Protein AF-A0AAW1YKR1-F1 (afdb_monomer)

Organism: Rubus argutus (NCBI:txid59490)

pLDDT: mean 77.68, std 19.89, range [26.86, 95.69]

Foldseek 3Di:
DPLVVQLCCCDPVHPCFQVVLCVLCVVDVPDPDSTDDSVSSSVCCCVVVVVVHVVVDDDDDPAQPDDEQVVQVVVVVVVVVLVVVVCVVDVVSVVCVVVVDDDDDVVVVCVSPPPDDDHHPDHDHPPDDPPDPDPDPPPPDPPPPPPPPPPPD

Structure (mmCIF, N/CA/C/O backbone):
data_AF-A0AAW1YKR1-F1
#
_entry.id   AF-A0AAW1YKR1-F1
#
loop_
_atom_site.group_PDB
_atom_site.id
_atom_site.type_symbol
_atom_site.label_atom_id
_atom_site.label_alt_id
_atom_site.label_comp_id
_atom_site.label_asym_id
_atom_site.label_entity_id
_atom_site.label_seq_id
_atom_site.pdbx_PDB_ins_code
_atom_site.Cartn_x
_atom_site.Cartn_y
_atom_site.Cartn_z
_atom_site.occupancy
_atom_site.B_iso_or_equiv
_atom_site.auth_seq_id
_atom_site.auth_comp_id
_atom_site.auth_asym_id
_atom_site.auth_atom_id
_atom_site.pdbx_PDB_model_num
ATOM 1 N N . MET A 1 1 ? -18.187 13.919 3.285 1.00 69.69 1 MET A N 1
ATOM 2 C CA . MET A 1 1 ? -16.744 13.622 3.450 1.00 69.69 1 MET A CA 1
ATOM 3 C C . MET A 1 1 ? -16.584 12.303 4.212 1.00 69.69 1 MET A C 1
ATOM 5 O O . MET A 1 1 ? -15.700 12.131 5.039 1.00 69.69 1 MET A O 1
ATOM 9 N N . ASP A 1 2 ? -17.423 11.323 3.883 1.00 91.69 2 ASP A N 1
ATOM 10 C CA . ASP A 1 2 ? -17.903 10.365 4.881 1.00 91.69 2 ASP A CA 1
ATOM 11 C C . ASP A 1 2 ? -16.901 9.232 5.160 1.00 91.69 2 ASP A C 1
ATOM 13 O O . ASP A 1 2 ? -16.812 8.746 6.280 1.00 91.69 2 ASP A O 1
ATOM 17 N N . LEU A 1 3 ? -16.109 8.829 4.158 1.00 92.94 3 LEU A N 1
ATOM 18 C CA . LEU A 1 3 ? -15.087 7.788 4.328 1.00 92.94 3 LEU A CA 1
ATOM 19 C C . LEU A 1 3 ? -13.941 8.262 5.230 1.00 92.94 3 LEU A C 1
ATOM 21 O O . LEU A 1 3 ? -13.469 7.512 6.077 1.00 92.94 3 LEU A O 1
ATOM 25 N N . ILE A 1 4 ? -13.483 9.501 5.033 1.00 93.50 4 ILE A N 1
ATOM 26 C CA . ILE A 1 4 ? -12.343 10.055 5.773 1.00 93.50 4 ILE A CA 1
ATOM 27 C C . ILE A 1 4 ? -12.699 10.236 7.248 1.00 93.50 4 ILE A C 1
ATOM 29 O O . ILE A 1 4 ? -11.870 9.957 8.107 1.00 93.50 4 ILE A O 1
ATOM 33 N N . GLU A 1 5 ? -13.932 10.648 7.541 1.00 93.56 5 GLU A N 1
ATOM 34 C CA . GLU A 1 5 ? -14.435 10.778 8.910 1.00 93.56 5 GLU A CA 1
ATOM 35 C C . GLU A 1 5 ? -14.434 9.427 9.639 1.00 93.56 5 GLU A C 1
ATOM 37 O O . GLU A 1 5 ? -13.860 9.323 10.720 1.00 93.56 5 GLU A O 1
ATOM 42 N N . GLU A 1 6 ? -14.980 8.374 9.023 1.00 93.88 6 GLU A N 1
ATOM 43 C CA . GLU A 1 6 ? -15.011 7.018 9.598 1.00 93.88 6 GLU A CA 1
ATOM 44 C C . GLU A 1 6 ? -13.604 6.428 9.756 1.00 93.88 6 GLU A C 1
ATOM 46 O O . GLU A 1 6 ? -13.279 5.794 10.760 1.00 93.88 6 GLU A O 1
ATOM 51 N N . TRP A 1 7 ? -12.732 6.665 8.777 1.00 94.75 7 TRP A N 1
ATOM 52 C CA . TRP A 1 7 ? -11.353 6.192 8.815 1.00 94.75 7 TRP A CA 1
ATOM 53 C C . TRP A 1 7 ? -10.527 6.890 9.898 1.00 94.75 7 TRP A C 1
ATOM 55 O O . TRP A 1 7 ? -9.756 6.239 10.607 1.00 94.75 7 TRP A O 1
ATOM 65 N N . ALA A 1 8 ? -10.743 8.192 10.102 1.00 94.12 8 ALA A N 1
ATOM 66 C CA . ALA A 1 8 ? -10.088 8.963 11.153 1.00 94.12 8 ALA A CA 1
ATOM 67 C C . ALA A 1 8 ? -10.461 8.483 12.568 1.00 94.12 8 ALA A C 1
ATOM 69 O O . ALA A 1 8 ? -9.663 8.659 13.493 1.00 94.12 8 ALA A O 1
ATOM 70 N N . LEU A 1 9 ? -11.610 7.812 12.746 1.00 93.19 9 LEU A N 1
ATOM 71 C CA . LEU A 1 9 ? -12.010 7.237 14.038 1.00 93.19 9 LEU A CA 1
ATOM 72 C C . LEU A 1 9 ? -11.072 6.124 14.536 1.00 93.19 9 LEU A C 1
ATOM 74 O O . LEU A 1 9 ? -11.127 5.760 15.712 1.00 93.19 9 LEU A O 1
ATOM 78 N N . MET A 1 10 ? -10.219 5.582 13.663 1.00 94.19 10 MET A N 1
ATOM 79 C CA . MET A 1 10 ? -9.199 4.584 14.008 1.00 94.19 10 MET A CA 1
ATOM 80 C C . MET A 1 10 ? -7.812 5.201 14.228 1.00 94.19 10 MET A C 1
ATOM 82 O O . MET A 1 10 ? -6.841 4.476 14.435 1.00 94.19 10 MET A O 1
ATOM 86 N N . GLY A 1 11 ? -7.704 6.531 14.175 1.00 92.75 11 GLY A N 1
ATOM 87 C CA . GLY A 1 11 ? -6.454 7.258 14.361 1.00 92.75 11 GLY A CA 1
ATOM 88 C C . GLY A 1 11 ? -6.057 7.445 15.834 1.00 92.75 11 GLY A C 1
ATOM 89 O O . GLY A 1 11 ? -6.887 7.291 16.739 1.00 92.75 11 GLY A O 1
ATOM 90 N N . PRO A 1 12 ? -4.796 7.844 16.091 1.00 90.81 12 PRO A N 1
ATOM 91 C CA . PRO A 1 12 ? -4.226 7.982 17.438 1.00 90.81 12 PRO A CA 1
ATOM 92 C C . PRO A 1 12 ? -4.871 9.084 18.283 1.00 90.81 12 PRO A C 1
ATOM 94 O O . PRO A 1 12 ? -4.742 9.082 19.500 1.00 90.81 12 PRO A O 1
ATOM 97 N N . GLN A 1 13 ? -5.591 10.017 17.656 1.00 89.88 13 GLN A N 1
ATOM 98 C CA . GLN A 1 13 ? -6.288 11.108 18.345 1.00 89.88 13 GLN A CA 1
ATOM 99 C C . GLN A 1 13 ? -7.609 10.666 18.999 1.00 89.88 13 GLN A C 1
ATOM 101 O O . GLN A 1 13 ? -8.311 11.477 19.599 1.00 89.88 13 GLN A O 1
ATOM 106 N N . THR A 1 14 ? -7.980 9.390 18.872 1.00 91.88 14 THR A N 1
ATOM 107 C CA . THR A 1 14 ? -9.258 8.870 19.361 1.00 91.88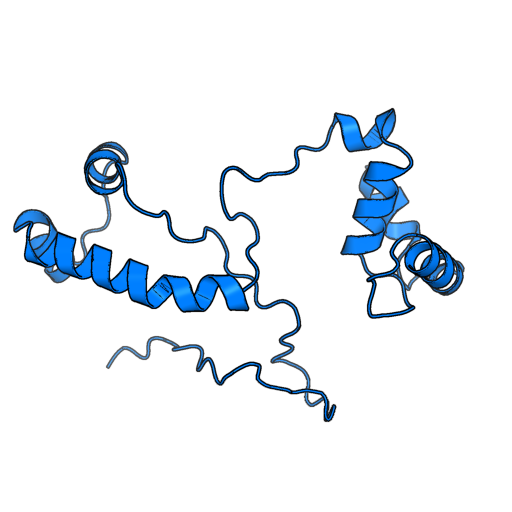 14 THR A CA 1
ATOM 108 C C . THR A 1 14 ? -9.100 8.050 20.633 1.00 91.88 14 THR A C 1
ATOM 110 O O . THR A 1 14 ? -8.128 7.323 20.820 1.00 91.88 14 THR A O 1
ATOM 113 N N . GLN A 1 15 ? -10.123 8.086 21.489 1.00 91.62 15 GLN A N 1
ATOM 114 C CA . GLN A 1 15 ? -10.155 7.286 22.721 1.00 91.62 15 GLN A CA 1
ATOM 115 C C . GLN A 1 15 ? -10.171 5.770 22.451 1.00 91.62 15 GLN A C 1
ATOM 117 O O . GLN A 1 15 ? -9.812 4.979 23.318 1.00 91.62 15 GLN A O 1
ATOM 122 N N . ASN A 1 16 ? -10.583 5.352 21.249 1.00 92.75 16 ASN A N 1
ATOM 123 C CA . ASN A 1 16 ? -10.713 3.945 20.867 1.00 92.75 16 ASN A CA 1
ATOM 124 C C . ASN A 1 16 ? -9.475 3.381 20.152 1.00 92.75 16 ASN A C 1
ATOM 126 O O . ASN A 1 16 ? -9.522 2.232 19.716 1.00 92.75 16 ASN A O 1
ATOM 130 N N . PHE A 1 17 ? -8.382 4.140 20.030 1.00 93.06 17 PHE A N 1
ATOM 131 C CA . PHE A 1 17 ? -7.204 3.746 19.253 1.00 93.06 17 PHE A CA 1
ATOM 132 C C . PHE A 1 17 ? -6.666 2.353 19.631 1.00 93.06 17 PHE A C 1
ATOM 134 O O . PHE A 1 17 ? -6.594 1.454 18.794 1.00 93.06 17 PHE A O 1
ATOM 141 N N . GLU A 1 18 ? -6.394 2.095 20.911 1.00 93.38 18 GLU A N 1
ATOM 142 C CA . GLU A 1 18 ? -5.894 0.782 21.351 1.00 93.38 18 GLU A CA 1
ATOM 143 C C . GLU A 1 18 ? -6.907 -0.354 21.137 1.00 93.38 18 GLU A C 1
ATOM 145 O O . GLU A 1 18 ? -6.541 -1.492 20.825 1.00 93.38 18 GLU A O 1
ATOM 150 N N . LYS A 1 19 ? -8.202 -0.054 21.287 1.00 95.06 19 LYS A N 1
ATOM 151 C CA . LYS A 1 19 ? -9.284 -1.021 21.067 1.00 95.06 19 LYS A CA 1
ATOM 152 C C . LYS A 1 19 ? -9.364 -1.425 19.595 1.00 95.06 19 LYS A C 1
ATOM 154 O O . LYS A 1 19 ? -9.535 -2.610 19.291 1.00 95.06 19 LYS A O 1
ATOM 159 N N . TRP A 1 20 ? -9.193 -0.466 18.689 1.00 95.56 20 TRP A N 1
ATOM 160 C CA . TRP A 1 20 ? -9.069 -0.745 17.263 1.00 95.56 20 TRP A CA 1
ATOM 161 C C . TRP A 1 20 ? -7.838 -1.594 16.964 1.00 95.56 20 TRP A C 1
ATOM 163 O O . TRP A 1 20 ? -7.944 -2.518 16.170 1.00 95.56 20 TRP A O 1
ATOM 173 N N . GLY A 1 21 ? -6.718 -1.388 17.662 1.00 94.06 21 GLY A N 1
ATOM 174 C CA . GLY A 1 21 ? -5.505 -2.190 17.468 1.00 94.06 21 GLY A CA 1
ATOM 175 C C . GLY A 1 21 ? -5.743 -3.673 17.741 1.00 94.06 21 GLY A C 1
ATOM 176 O O . GLY A 1 21 ? -5.448 -4.530 16.905 1.00 94.06 21 GLY A O 1
ATOM 177 N N . LYS A 1 22 ? -6.403 -3.973 18.866 1.00 94.50 22 LYS A N 1
ATOM 178 C CA . LYS A 1 22 ? -6.823 -5.340 19.223 1.00 94.50 22 LYS A CA 1
ATOM 179 C C . LYS A 1 22 ? -7.778 -5.943 18.192 1.00 94.50 22 LYS A C 1
ATOM 181 O O . LYS A 1 22 ? -7.656 -7.119 17.865 1.00 94.50 22 LYS A O 1
ATOM 186 N N . THR A 1 23 ? -8.707 -5.140 17.675 1.00 95.00 23 THR A N 1
ATOM 187 C CA . THR A 1 23 ? -9.679 -5.572 16.656 1.00 95.00 23 THR A CA 1
ATOM 188 C C . THR A 1 23 ? -8.992 -5.867 15.322 1.00 95.00 23 THR A C 1
ATOM 190 O O . THR A 1 23 ? -9.220 -6.907 14.721 1.00 95.00 23 THR A O 1
ATOM 193 N N . LEU A 1 24 ? -8.100 -4.990 14.866 1.00 95.31 24 LEU A N 1
ATOM 194 C CA . LEU A 1 24 ? -7.380 -5.167 13.607 1.00 95.31 24 LEU A CA 1
ATOM 195 C C . LEU A 1 24 ? -6.416 -6.353 13.679 1.00 95.31 24 LEU A C 1
ATOM 197 O O . LEU A 1 24 ? -6.328 -7.117 12.728 1.00 95.31 24 LEU A O 1
ATOM 201 N N . THR A 1 25 ? -5.748 -6.556 14.814 1.00 94.44 25 THR A N 1
ATOM 202 C CA . THR A 1 25 ? -4.836 -7.695 15.016 1.00 94.44 25 THR A CA 1
ATOM 203 C C . THR A 1 25 ? -5.584 -9.030 15.104 1.00 94.44 25 THR A C 1
ATOM 205 O O . THR A 1 25 ? -5.054 -10.063 14.706 1.00 94.44 25 THR A O 1
ATOM 208 N N . SER A 1 26 ? -6.831 -9.044 15.594 1.00 94.38 26 SER A N 1
ATOM 209 C CA . SER A 1 26 ? -7.641 -10.270 15.596 1.00 94.38 26 SER A CA 1
ATOM 210 C C . SER A 1 26 ? -8.183 -10.623 14.207 1.00 94.38 26 SER A C 1
ATOM 212 O O . SER A 1 26 ? -8.342 -11.804 13.897 1.00 94.38 26 SER A O 1
ATOM 214 N N . VAL A 1 27 ? -8.438 -9.615 13.366 1.00 94.81 27 VAL A N 1
ATOM 215 C CA . VAL A 1 27 ? -8.904 -9.787 11.982 1.00 94.81 27 VAL A CA 1
ATOM 216 C C . VAL A 1 27 ? -7.750 -10.148 11.039 1.00 94.81 27 VAL A C 1
ATOM 218 O O . VAL A 1 27 ? -7.869 -11.097 10.265 1.00 94.81 27 VAL A O 1
ATOM 221 N N . PHE A 1 28 ? -6.629 -9.430 11.118 1.00 94.56 28 PHE A N 1
ATOM 222 C CA . PHE A 1 28 ? -5.448 -9.609 10.269 1.00 94.56 28 PHE A CA 1
ATOM 223 C C . PHE A 1 28 ? -4.349 -10.350 11.037 1.00 94.56 28 PHE A C 1
ATOM 225 O O . PHE A 1 28 ? -3.567 -9.746 11.769 1.00 94.56 28 PHE A O 1
ATOM 232 N N . LYS A 1 29 ? -4.293 -11.677 10.882 1.00 89.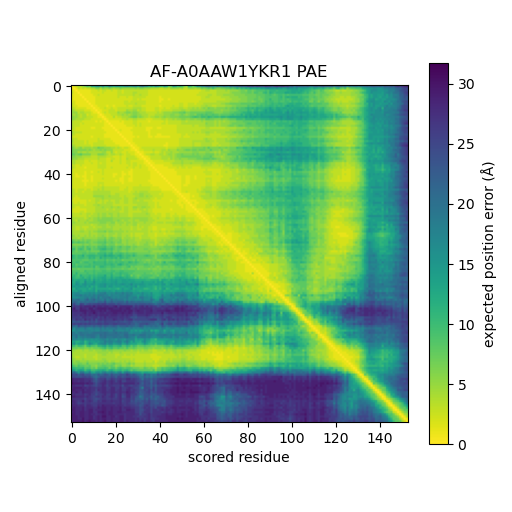94 29 LYS A N 1
ATOM 233 C CA . LYS A 1 29 ? -3.366 -12.550 11.635 1.00 89.94 29 LYS A CA 1
ATOM 234 C C . LYS A 1 29 ? -1.889 -12.311 11.317 1.00 89.94 29 LYS A C 1
ATOM 236 O O . LYS A 1 29 ? -1.027 -12.645 12.120 1.00 89.94 29 LYS A O 1
ATOM 241 N N . ASP A 1 30 ? -1.617 -11.789 10.133 1.00 89.94 30 ASP A N 1
ATOM 242 C CA . ASP A 1 30 ? -0.305 -11.458 9.587 1.00 89.94 30 ASP A CA 1
ATOM 243 C C . ASP A 1 30 ? 0.113 -10.010 9.877 1.00 89.94 30 ASP A C 1
ATOM 245 O O . ASP A 1 30 ? 1.197 -9.585 9.482 1.00 89.94 30 ASP A O 1
ATOM 249 N N . LYS A 1 31 ? -0.719 -9.243 10.593 1.00 89.12 31 LYS A N 1
ATOM 250 C CA . LYS A 1 31 ? -0.401 -7.871 10.979 1.00 89.12 31 LYS A CA 1
ATOM 251 C C . LYS A 1 31 ? 0.758 -7.859 11.990 1.00 89.12 31 LYS A C 1
ATOM 253 O O . LYS A 1 31 ? 0.609 -8.388 13.090 1.00 89.12 31 LYS A O 1
ATOM 258 N N . PRO A 1 32 ? 1.888 -7.202 11.673 1.00 84.56 32 PRO A N 1
ATOM 259 C CA . PRO A 1 32 ? 3.087 -7.269 12.509 1.00 84.56 32 PRO A CA 1
ATOM 260 C C . PRO A 1 32 ? 3.005 -6.402 13.774 1.00 84.56 32 PRO A C 1
ATOM 262 O O . PRO A 1 32 ? 3.631 -6.722 14.781 1.00 84.56 32 PRO A O 1
ATOM 265 N N . PHE A 1 33 ? 2.236 -5.306 13.743 1.00 87.19 33 PHE A N 1
ATOM 266 C CA . PHE A 1 33 ? 2.158 -4.340 14.844 1.00 87.19 33 PHE A CA 1
ATOM 267 C C . PHE A 1 33 ? 0.773 -4.337 15.503 1.00 87.19 33 PHE A C 1
ATOM 269 O O . PHE A 1 33 ? -0.224 -4.251 14.785 1.00 87.19 33 PHE A O 1
ATOM 276 N N . PRO A 1 34 ? 0.685 -4.336 16.847 1.00 87.50 34 PRO A N 1
ATOM 277 C CA . PRO A 1 34 ? -0.588 -4.445 17.566 1.00 87.50 34 PRO A CA 1
ATOM 278 C C . PRO A 1 34 ? -1.438 -3.165 17.540 1.00 87.50 34 PRO A C 1
ATOM 280 O O . PRO A 1 34 ? -2.627 -3.210 17.852 1.00 87.50 34 PRO A O 1
ATOM 283 N N . LEU A 1 35 ? -0.848 -2.016 17.199 1.00 90.25 35 LEU A N 1
ATOM 284 C CA . LEU A 1 35 ? -1.556 -0.738 17.099 1.00 90.25 35 LEU A CA 1
ATOM 285 C C . LEU A 1 35 ? -2.225 -0.575 15.726 1.00 90.25 35 LEU A C 1
ATOM 287 O O . LEU A 1 35 ? -1.733 -1.139 14.740 1.00 90.25 35 LEU A O 1
ATOM 291 N N . PRO A 1 36 ? -3.324 0.196 15.625 1.00 92.06 36 PRO A N 1
ATOM 292 C CA . PRO A 1 36 ? -3.902 0.536 14.332 1.00 92.06 36 PRO A CA 1
ATOM 293 C C . PRO A 1 36 ? -2.891 1.239 13.437 1.00 92.06 36 PRO A C 1
ATOM 295 O O . PRO A 1 36 ? -2.178 2.143 13.868 1.00 92.06 36 PRO A O 1
ATOM 298 N N . ASP A 1 37 ? -2.889 0.849 12.172 1.00 91.81 37 ASP A N 1
ATOM 299 C CA . ASP A 1 37 ? -2.253 1.594 11.098 1.00 91.81 37 ASP A CA 1
ATOM 300 C C . ASP A 1 37 ? -3.318 1.934 10.053 1.00 91.81 37 ASP A C 1
ATOM 302 O O . ASP A 1 37 ? -4.343 1.256 9.932 1.00 91.81 37 ASP A O 1
ATOM 306 N N . TYR A 1 38 ? -3.085 3.003 9.300 1.00 93.25 38 TYR A N 1
ATOM 307 C CA . TYR A 1 38 ? -4.070 3.500 8.348 1.00 93.25 38 TYR A CA 1
ATOM 308 C C . TYR A 1 38 ? -4.364 2.499 7.218 1.00 93.25 38 TYR A C 1
ATOM 310 O O . TYR A 1 38 ? -5.500 2.447 6.746 1.00 93.25 38 TYR A O 1
ATOM 318 N N . GLN A 1 39 ? -3.396 1.667 6.819 1.00 93.12 39 GLN A N 1
ATOM 319 C CA . GLN A 1 39 ? -3.581 0.680 5.755 1.00 93.12 39 GLN A CA 1
ATOM 320 C C . GLN A 1 39 ? -4.525 -0.446 6.202 1.00 93.12 39 GLN A C 1
ATOM 322 O O . GLN A 1 39 ? -5.512 -0.715 5.518 1.00 93.12 39 GLN A O 1
ATOM 327 N N . SER A 1 40 ? -4.288 -1.062 7.362 1.00 94.75 40 SER A N 1
ATOM 328 C CA . SER A 1 40 ? -5.175 -2.108 7.893 1.00 94.75 40 SER A CA 1
ATOM 329 C C . SER A 1 40 ? -6.562 -1.571 8.257 1.00 94.75 40 SER A C 1
ATOM 331 O O . SER A 1 40 ? -7.563 -2.233 7.982 1.00 94.75 40 SER A O 1
ATOM 333 N N . ALA A 1 41 ? -6.646 -0.348 8.790 1.00 95.44 41 ALA A N 1
ATOM 334 C CA . ALA A 1 41 ? -7.912 0.330 9.066 1.00 95.44 41 ALA A CA 1
ATOM 335 C C . ALA A 1 41 ? -8.761 0.522 7.797 1.00 95.44 41 ALA A C 1
ATOM 337 O O . ALA A 1 41 ? -9.963 0.248 7.800 1.00 95.44 41 ALA A O 1
ATOM 338 N N . LEU A 1 42 ? -8.136 0.942 6.690 1.00 95.69 42 LEU A N 1
ATOM 339 C CA . LEU A 1 42 ? -8.833 1.107 5.417 1.00 95.69 42 LEU A CA 1
ATOM 340 C C . LEU A 1 42 ? -9.322 -0.241 4.878 1.00 95.69 42 LEU A C 1
ATOM 342 O O . LEU A 1 42 ? -10.486 -0.362 4.509 1.00 95.69 42 LEU A O 1
ATOM 346 N N . ILE A 1 43 ? -8.469 -1.272 4.886 1.00 95.25 43 ILE A N 1
ATOM 347 C CA . ILE A 1 43 ? -8.852 -2.622 4.441 1.00 95.25 43 ILE A CA 1
ATOM 348 C C . ILE A 1 43 ? -10.039 -3.140 5.264 1.00 95.25 43 ILE A C 1
ATOM 350 O O . ILE A 1 43 ? -10.994 -3.677 4.701 1.00 95.25 43 ILE A O 1
ATOM 354 N N . TYR A 1 44 ? -10.020 -2.932 6.583 1.00 95.69 44 TYR A N 1
ATOM 355 C CA . TYR A 1 44 ? -11.121 -3.308 7.466 1.00 95.69 44 TYR A CA 1
ATOM 356 C C . TYR A 1 44 ? -12.433 -2.610 7.084 1.00 95.69 44 TYR A C 1
ATOM 358 O O . TYR A 1 44 ? -13.457 -3.282 6.970 1.00 95.69 44 TYR A O 1
ATOM 366 N N . LEU A 1 45 ? -12.422 -1.296 6.827 1.00 95.44 45 LEU A N 1
ATOM 367 C CA . LEU A 1 45 ? -13.614 -0.549 6.395 1.00 95.44 45 LEU A CA 1
ATOM 368 C C . LEU A 1 45 ? -14.162 -1.042 5.053 1.00 95.44 45 LEU A C 1
ATOM 370 O O . LEU A 1 45 ? -15.367 -1.256 4.919 1.00 95.44 45 LEU A O 1
ATOM 374 N N . LEU A 1 46 ? -13.282 -1.253 4.073 1.00 95.62 46 LEU A N 1
ATOM 375 C CA . LEU A 1 46 ? -13.665 -1.730 2.742 1.00 95.62 46 LEU A CA 1
ATOM 376 C C . LEU A 1 46 ? -14.283 -3.131 2.785 1.00 95.62 46 LEU A C 1
ATOM 378 O O . LEU A 1 46 ? -15.184 -3.435 2.003 1.00 95.62 46 LEU A O 1
ATOM 382 N N . PHE A 1 47 ? -13.804 -3.979 3.697 1.00 94.00 47 PHE A N 1
ATOM 383 C CA . PHE A 1 47 ? -14.289 -5.344 3.853 1.00 94.00 47 PHE A CA 1
ATOM 384 C C . PHE A 1 47 ? -15.582 -5.423 4.675 1.00 94.00 47 PHE A C 1
ATOM 386 O O . PHE A 1 47 ? -16.512 -6.134 4.295 1.00 94.00 47 PHE A O 1
ATOM 393 N N . THR A 1 48 ? -15.657 -4.696 5.793 1.00 94.06 48 THR A N 1
ATOM 394 C CA . THR A 1 48 ? -16.801 -4.760 6.718 1.00 94.06 48 THR A CA 1
ATOM 395 C C . THR A 1 48 ? -18.026 -4.015 6.208 1.00 94.06 48 THR A C 1
ATOM 397 O O . THR A 1 48 ? -19.140 -4.512 6.364 1.00 94.06 48 THR A O 1
ATOM 400 N N . ASP A 1 49 ? -17.840 -2.876 5.539 1.00 93.31 49 ASP A N 1
ATOM 401 C CA .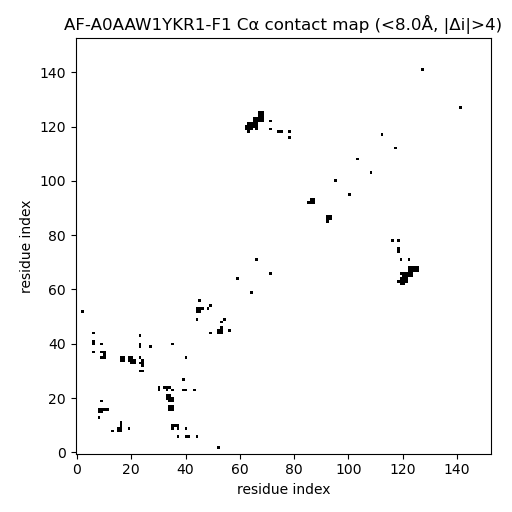 ASP A 1 49 ? -18.924 -2.093 4.945 1.00 93.31 49 ASP A CA 1
ATOM 402 C C . ASP A 1 49 ? -18.769 -2.015 3.419 1.00 93.31 49 ASP A C 1
ATOM 404 O O . ASP A 1 49 ? -18.632 -0.960 2.789 1.00 93.31 49 ASP A O 1
ATOM 408 N N . LYS A 1 50 ? -18.777 -3.204 2.805 1.00 93.88 50 LYS A N 1
ATOM 409 C CA . LYS A 1 50 ? -18.578 -3.377 1.363 1.00 93.88 50 LYS A CA 1
ATOM 410 C C . LYS A 1 50 ? -19.590 -2.590 0.526 1.00 93.88 50 LYS A C 1
ATOM 412 O O . LYS A 1 50 ? -19.206 -1.973 -0.460 1.00 93.88 50 LYS A O 1
ATOM 417 N N . LYS A 1 51 ? -20.864 -2.560 0.928 1.00 93.75 51 LYS A N 1
ATOM 418 C CA . LYS A 1 51 ? -21.912 -1.844 0.179 1.00 93.75 51 LYS A CA 1
ATOM 419 C C . LYS A 1 51 ? -21.685 -0.332 0.167 1.00 93.75 51 LYS A C 1
ATOM 421 O O . LYS A 1 51 ? -21.982 0.327 -0.828 1.00 93.75 51 LYS A O 1
ATOM 426 N N . ARG A 1 52 ? -21.194 0.238 1.274 1.00 93.62 52 ARG A N 1
ATOM 427 C CA . ARG A 1 52 ? -20.974 1.685 1.381 1.00 93.62 52 ARG A CA 1
ATOM 428 C C . ARG A 1 52 ? -19.661 2.106 0.725 1.00 93.62 52 ARG A C 1
ATOM 430 O O . ARG A 1 52 ? -19.658 3.131 0.035 1.00 93.62 52 ARG A O 1
ATOM 437 N N . TRP A 1 53 ? -18.593 1.317 0.901 1.00 94.81 53 TRP A N 1
ATOM 438 C CA . TRP A 1 53 ? -17.225 1.676 0.495 1.00 94.81 53 TRP A CA 1
ATOM 439 C C . TRP A 1 53 ? -16.602 0.739 -0.536 1.00 94.81 53 TRP A C 1
ATOM 441 O O . TRP A 1 53 ? -16.060 1.210 -1.536 1.00 94.81 53 TRP A O 1
ATOM 451 N N . GLY A 1 54 ? -16.675 -0.573 -0.310 1.00 93.69 54 GLY A N 1
ATOM 452 C CA . GLY A 1 54 ? -16.024 -1.575 -1.157 1.00 93.69 54 GLY A CA 1
ATOM 453 C C . GLY A 1 54 ? -16.493 -1.530 -2.612 1.00 93.69 54 GLY A C 1
ATOM 454 O O . GLY A 1 54 ? -15.667 -1.470 -3.513 1.00 93.69 54 GLY A O 1
ATOM 455 N N . ASP A 1 55 ? -17.801 -1.444 -2.849 1.00 94.88 55 ASP A N 1
ATOM 456 C CA . ASP A 1 55 ? -18.392 -1.416 -4.196 1.00 94.88 55 ASP A CA 1
ATOM 457 C C . ASP A 1 55 ? -18.082 -0.113 -4.964 1.00 94.88 55 ASP A C 1
ATOM 459 O O . ASP A 1 55 ? -18.259 -0.042 -6.178 1.00 94.88 55 ASP A O 1
ATOM 463 N N . LYS A 1 56 ? -17.596 0.922 -4.265 1.00 94.38 56 LYS A N 1
ATOM 464 C CA . LYS A 1 56 ? -17.138 2.195 -4.849 1.00 94.38 56 LYS A CA 1
ATOM 465 C C . LYS A 1 56 ? -15.615 2.277 -4.970 1.00 94.38 56 LYS A C 1
ATOM 467 O O . LYS A 1 56 ? -15.101 3.293 -5.431 1.00 94.38 56 LYS A O 1
ATOM 472 N N . THR A 1 57 ? -14.900 1.246 -4.526 1.00 95.31 57 THR A N 1
ATOM 473 C CA . THR A 1 57 ? -13.439 1.214 -4.490 1.00 95.31 57 THR A CA 1
ATOM 474 C C . THR A 1 57 ? -12.921 0.273 -5.564 1.00 95.31 57 THR A C 1
ATOM 476 O O . THR A 1 57 ? -13.341 -0.877 -5.654 1.00 95.31 57 THR A O 1
ATOM 479 N N . TYR A 1 58 ? -11.976 0.758 -6.365 1.00 95.06 58 TYR A N 1
ATOM 480 C CA . TYR A 1 58 ? -11.302 -0.045 -7.375 1.00 95.06 58 TYR A CA 1
ATOM 481 C C . TYR A 1 58 ? -9.915 -0.473 -6.867 1.00 95.06 58 TYR A C 1
ATOM 483 O O . TYR A 1 58 ? -9.045 0.388 -6.709 1.00 95.06 58 TYR A O 1
ATOM 491 N N . PRO A 1 59 ? -9.690 -1.768 -6.574 1.00 93.75 59 PRO A N 1
ATOM 492 C CA . PRO A 1 59 ? -8.358 -2.272 -6.268 1.00 93.75 59 PRO A CA 1
ATOM 493 C C . PRO A 1 59 ? -7.538 -2.369 -7.563 1.00 93.75 59 PRO A C 1
ATOM 495 O O . PRO A 1 59 ? -7.724 -3.286 -8.358 1.00 93.75 59 PRO A O 1
ATOM 498 N N . GLU A 1 60 ? -6.643 -1.406 -7.779 1.00 93.88 60 GLU A N 1
ATOM 499 C CA . GLU A 1 60 ? -5.786 -1.352 -8.968 1.00 93.88 60 GLU A CA 1
ATOM 500 C C . GLU A 1 60 ? -4.722 -2.464 -8.958 1.00 93.88 60 GLU A C 1
ATOM 502 O O . GLU A 1 60 ? -3.931 -2.569 -8.019 1.00 93.88 60 GLU A O 1
ATOM 507 N N . SER A 1 61 ? -4.688 -3.270 -10.022 1.00 90.62 61 SER A N 1
ATOM 508 C CA . SER A 1 61 ? -3.730 -4.368 -10.215 1.00 90.62 61 SER A CA 1
ATOM 509 C C . SER A 1 61 ? -3.187 -4.487 -11.645 1.00 90.62 61 SER A C 1
ATOM 511 O O . SER A 1 61 ? -2.344 -5.342 -11.906 1.00 90.62 61 SER A O 1
ATOM 513 N N . GLU A 1 62 ? -3.671 -3.681 -12.593 1.00 88.94 62 GLU A N 1
ATOM 514 C CA . GLU A 1 62 ? -3.213 -3.683 -13.990 1.00 88.94 62 GLU A CA 1
ATOM 515 C C . GLU A 1 62 ? -1.852 -3.007 -14.150 1.00 88.94 62 GLU A C 1
ATOM 517 O O . GLU A 1 62 ? -1.104 -3.273 -15.099 1.00 88.94 62 GLU A O 1
ATOM 522 N N . TYR A 1 63 ? -1.520 -2.114 -13.223 1.00 87.50 63 TYR A N 1
ATOM 523 C CA . TYR A 1 63 ? -0.196 -1.544 -13.113 1.00 87.50 63 TYR A CA 1
ATOM 524 C C . TYR A 1 63 ? 0.232 -1.400 -11.657 1.00 87.50 63 TYR A C 1
ATOM 526 O O . TYR A 1 63 ? -0.552 -1.362 -10.716 1.00 87.50 63 TYR A O 1
ATOM 534 N N . TYR A 1 64 ? 1.541 -1.291 -11.508 1.00 88.56 64 TYR A N 1
ATOM 535 C CA . TYR A 1 64 ? 2.290 -1.154 -10.272 1.00 88.56 64 TYR A CA 1
ATOM 536 C C . TYR A 1 64 ? 2.100 0.219 -9.601 1.00 88.56 64 TYR A C 1
ATOM 538 O O . TYR A 1 64 ? 3.060 0.979 -9.454 1.00 88.56 64 TYR A O 1
ATOM 546 N N . LEU A 1 65 ? 0.857 0.560 -9.233 1.00 92.31 65 LEU A N 1
ATOM 547 C CA . LEU A 1 65 ? 0.509 1.816 -8.556 1.00 92.31 65 LEU A CA 1
ATOM 548 C C . LEU A 1 65 ? 1.240 1.958 -7.215 1.00 92.31 65 LEU A C 1
ATOM 550 O O . LEU A 1 65 ? 1.647 3.059 -6.858 1.00 92.31 65 LEU A O 1
ATOM 554 N N . ASN A 1 66 ? 1.417 0.851 -6.492 1.00 91.94 66 ASN A N 1
ATOM 555 C CA . ASN A 1 66 ? 2.217 0.761 -5.277 1.00 91.94 66 ASN A CA 1
ATOM 556 C C . ASN A 1 66 ? 2.898 -0.613 -5.245 1.00 91.94 66 ASN A C 1
ATOM 558 O O . ASN A 1 66 ? 2.221 -1.631 -5.111 1.00 91.94 66 ASN A O 1
ATOM 562 N N . SER A 1 67 ? 4.219 -0.645 -5.421 1.00 90.81 67 SER A N 1
ATOM 563 C CA . SER A 1 67 ? 4.978 -1.899 -5.538 1.00 90.81 67 SER A CA 1
ATOM 564 C C . SER A 1 67 ? 5.933 -2.066 -4.379 1.00 90.81 67 SER A C 1
ATOM 566 O O . SER A 1 67 ? 6.668 -1.137 -4.042 1.00 90.81 67 SER A O 1
ATOM 568 N N . TYR A 1 68 ? 5.974 -3.275 -3.827 1.00 89.81 68 TYR A N 1
ATOM 569 C CA . TYR A 1 68 ? 6.932 -3.621 -2.790 1.00 89.81 68 TYR A CA 1
ATOM 570 C C . TYR A 1 68 ? 8.358 -3.576 -3.344 1.00 89.81 68 TYR A C 1
ATOM 572 O O . TYR A 1 68 ? 8.680 -4.247 -4.333 1.00 89.81 68 TYR A O 1
ATOM 580 N N . TRP A 1 69 ? 9.210 -2.759 -2.726 1.00 89.44 69 TRP A N 1
ATOM 581 C CA . TRP A 1 69 ? 10.537 -2.462 -3.256 1.00 89.44 69 TRP A CA 1
ATOM 582 C C . TRP A 1 69 ? 11.422 -3.700 -3.414 1.00 89.44 69 TRP A C 1
ATOM 584 O O . TRP A 1 69 ? 12.129 -3.790 -4.411 1.00 89.44 69 TRP A O 1
ATOM 594 N N . GLU A 1 70 ? 11.362 -4.674 -2.505 1.00 86.38 70 GLU A N 1
ATOM 595 C CA . GLU A 1 70 ? 12.270 -5.828 -2.538 1.00 86.38 70 GLU A CA 1
ATOM 596 C C . GLU A 1 70 ? 12.072 -6.680 -3.804 1.00 86.38 70 GLU A C 1
ATOM 598 O O . GLU A 1 70 ? 13.032 -7.119 -4.443 1.00 86.38 70 GLU A O 1
ATOM 603 N N . ALA A 1 71 ? 10.813 -6.862 -4.211 1.00 83.75 71 ALA A N 1
ATOM 604 C CA . ALA A 1 71 ? 10.463 -7.537 -5.458 1.00 83.75 71 ALA A CA 1
ATOM 605 C C . ALA A 1 71 ? 10.788 -6.674 -6.688 1.00 83.75 71 ALA A C 1
ATOM 607 O O . ALA A 1 71 ? 11.108 -7.188 -7.757 1.00 83.75 71 ALA A O 1
ATOM 608 N N . THR A 1 72 ? 10.718 -5.353 -6.531 1.00 86.81 72 THR A N 1
ATOM 609 C CA . THR A 1 72 ? 10.808 -4.395 -7.634 1.00 86.81 72 THR A CA 1
ATOM 610 C C . THR A 1 72 ? 12.249 -4.038 -7.993 1.00 86.81 72 THR A C 1
ATOM 612 O O . THR A 1 72 ? 12.575 -3.910 -9.169 1.00 86.81 72 THR A O 1
ATOM 615 N N . VAL A 1 73 ? 13.137 -3.901 -7.005 1.00 87.94 73 VAL A N 1
ATOM 616 C CA . VAL A 1 73 ? 14.522 -3.469 -7.235 1.00 87.94 73 VAL A CA 1
ATOM 617 C C . VAL A 1 73 ? 15.283 -4.475 -8.093 1.00 87.94 73 VAL A C 1
ATOM 619 O O . VAL A 1 73 ? 15.975 -4.076 -9.024 1.00 87.94 73 VAL A O 1
ATOM 622 N N . LYS A 1 74 ? 15.060 -5.775 -7.869 1.00 83.19 74 LYS A N 1
ATOM 623 C CA . LYS A 1 74 ? 15.641 -6.861 -8.679 1.00 83.19 74 LYS A CA 1
ATOM 624 C C . LYS A 1 74 ? 15.217 -6.793 -10.153 1.00 83.19 74 LYS A C 1
ATOM 626 O O . LYS A 1 74 ? 15.943 -7.251 -11.028 1.00 83.19 74 LYS A O 1
ATOM 631 N N . MET A 1 75 ? 14.053 -6.210 -10.442 1.00 83.44 75 MET A N 1
ATOM 632 C CA . MET A 1 75 ? 13.548 -6.056 -11.806 1.00 83.44 75 MET A CA 1
ATOM 633 C C . MET A 1 75 ? 14.246 -4.912 -12.561 1.00 83.44 75 MET A C 1
ATOM 635 O O . MET A 1 75 ? 14.290 -4.935 -13.791 1.00 83.44 75 MET A O 1
ATOM 639 N N . TYR A 1 76 ? 14.813 -3.916 -11.866 1.00 85.19 76 TYR A N 1
ATOM 640 C CA . TYR A 1 76 ? 15.443 -2.773 -12.535 1.00 85.19 76 TYR A CA 1
ATOM 641 C C . TYR A 1 76 ? 16.673 -3.152 -13.352 1.00 85.19 76 TYR A C 1
ATOM 643 O O . TYR A 1 76 ? 16.860 -2.572 -14.421 1.00 85.19 76 TYR A O 1
ATOM 651 N N . ASP A 1 77 ? 17.466 -4.130 -12.916 1.00 81.56 77 ASP A N 1
ATOM 652 C CA . ASP A 1 77 ? 18.633 -4.587 -13.678 1.00 81.56 77 ASP A CA 1
ATOM 653 C C . ASP A 1 77 ? 18.202 -5.181 -15.028 1.00 81.56 77 ASP A C 1
ATOM 655 O O . ASP A 1 77 ? 18.712 -4.794 -16.084 1.00 81.56 77 ASP A O 1
ATOM 659 N N . ASN A 1 78 ? 17.168 -6.028 -15.015 1.00 83.12 78 ASN A N 1
ATOM 660 C CA . ASN A 1 78 ? 16.596 -6.627 -16.224 1.00 83.12 78 ASN A CA 1
ATOM 661 C C . ASN A 1 78 ? 15.975 -5.572 -17.148 1.00 83.12 78 ASN A C 1
ATOM 663 O O . ASN A 1 78 ? 16.206 -5.579 -18.360 1.00 83.12 78 ASN A O 1
ATOM 667 N N . LEU A 1 79 ? 15.212 -4.631 -16.582 1.00 83.19 79 LEU A N 1
ATOM 668 C CA . LEU A 1 79 ? 14.612 -3.540 -17.346 1.00 83.19 79 LEU A CA 1
ATOM 669 C C . LEU A 1 79 ? 15.690 -2.679 -17.999 1.00 83.19 79 LEU A C 1
ATOM 671 O O . LEU A 1 79 ? 15.619 -2.437 -19.204 1.00 83.19 79 LEU A O 1
ATOM 675 N N . THR A 1 80 ? 16.703 -2.270 -17.237 1.00 82.19 80 THR A N 1
ATOM 676 C CA . THR A 1 80 ? 17.814 -1.442 -17.724 1.00 82.19 80 THR A CA 1
ATOM 677 C C . THR A 1 80 ? 18.558 -2.143 -18.854 1.00 82.19 80 THR A C 1
ATOM 679 O O . THR A 1 80 ? 18.796 -1.529 -19.895 1.00 82.19 80 THR A O 1
ATOM 682 N N . GLY A 1 81 ? 18.842 -3.440 -18.709 1.00 83.12 81 GLY A N 1
ATOM 683 C CA . GLY A 1 81 ? 19.417 -4.251 -19.783 1.00 83.12 81 GLY A CA 1
ATOM 684 C C . GLY A 1 81 ? 18.551 -4.241 -21.047 1.00 83.12 81 GLY A C 1
ATOM 685 O O . GLY A 1 81 ? 19.042 -3.926 -22.129 1.00 83.12 81 GLY A O 1
ATOM 686 N N . SER A 1 82 ? 17.242 -4.477 -20.908 1.00 81.00 82 SER A N 1
ATOM 687 C CA . SER A 1 82 ? 16.308 -4.514 -22.044 1.00 81.00 82 SER A CA 1
ATOM 688 C C . SER A 1 82 ? 16.166 -3.171 -22.780 1.00 81.00 82 SER A C 1
ATOM 690 O O . SER A 1 82 ? 15.989 -3.149 -24.004 1.00 81.00 82 SER A O 1
ATOM 692 N N . TYR A 1 83 ? 16.235 -2.046 -22.054 1.00 77.38 83 TYR A N 1
ATOM 693 C CA . TYR A 1 83 ? 16.217 -0.701 -22.635 1.00 77.38 83 TYR A CA 1
ATOM 694 C C . TYR A 1 83 ? 17.545 -0.392 -23.325 1.00 77.38 83 TYR A C 1
ATOM 696 O O . TYR A 1 83 ? 17.533 0.072 -24.462 1.00 77.38 83 TYR A O 1
ATOM 704 N N . THR A 1 84 ? 18.673 -0.728 -22.696 1.00 82.31 84 THR A N 1
ATOM 705 C CA . THR A 1 84 ? 20.011 -0.526 -23.273 1.00 82.31 84 THR A CA 1
ATOM 706 C C . THR A 1 84 ? 20.164 -1.303 -24.580 1.00 82.31 84 THR A C 1
ATOM 708 O O . THR A 1 84 ? 20.591 -0.746 -25.587 1.00 82.31 84 THR A O 1
ATOM 711 N N . GLU A 1 85 ? 19.740 -2.569 -24.618 1.00 83.94 85 GLU A N 1
ATOM 712 C CA . GLU A 1 85 ? 19.753 -3.380 -25.840 1.00 83.94 85 GLU A CA 1
ATOM 713 C C . GLU A 1 85 ? 18.866 -2.775 -26.942 1.00 83.94 85 GLU A C 1
ATOM 715 O O . GLU A 1 85 ? 19.227 -2.768 -28.120 1.00 83.94 85 GLU A O 1
ATOM 720 N N . MET A 1 86 ? 17.704 -2.226 -26.576 1.00 82.12 86 MET A N 1
ATOM 721 C CA . MET A 1 86 ? 16.825 -1.537 -27.522 1.00 82.12 86 MET A CA 1
ATOM 722 C C . MET A 1 86 ? 17.507 -0.314 -28.134 1.00 82.12 86 MET A C 1
ATOM 724 O O . MET A 1 86 ? 17.480 -0.144 -29.353 1.00 82.12 86 MET A O 1
ATOM 728 N N . GLU A 1 87 ? 18.136 0.514 -27.300 1.00 79.81 87 GLU A N 1
ATOM 729 C CA . GLU A 1 87 ? 18.896 1.674 -27.751 1.00 79.81 87 GLU A CA 1
ATOM 730 C C . GLU A 1 87 ? 20.061 1.227 -28.648 1.00 79.81 87 GLU A C 1
ATOM 732 O O . GLU A 1 87 ? 20.230 1.743 -29.751 1.00 79.81 87 GLU A O 1
ATOM 737 N N . MET A 1 88 ? 20.816 0.190 -28.278 1.00 82.75 88 MET A N 1
ATOM 738 C CA . MET A 1 88 ? 21.907 -0.346 -29.106 1.00 82.75 88 MET A CA 1
ATOM 739 C C . MET A 1 88 ? 21.450 -0.865 -30.475 1.00 82.75 88 MET A C 1
ATOM 741 O O . MET A 1 88 ? 22.211 -0.791 -31.443 1.00 82.75 88 MET A O 1
ATOM 745 N N . ASN A 1 89 ? 20.205 -1.317 -30.602 1.00 83.75 89 ASN A N 1
ATOM 746 C CA . ASN A 1 89 ? 19.671 -1.856 -31.851 1.00 83.75 89 ASN A CA 1
ATOM 747 C C . ASN A 1 89 ? 18.920 -0.821 -32.707 1.00 83.75 89 ASN A C 1
ATOM 749 O O . ASN A 1 89 ? 18.779 -1.024 -33.912 1.00 83.75 89 ASN A O 1
ATOM 753 N N . ASP A 1 90 ? 18.513 0.320 -32.142 1.00 83.88 90 ASP A N 1
ATOM 754 C CA . ASP A 1 90 ? 17.791 1.371 -32.866 1.00 83.88 90 ASP A CA 1
ATOM 755 C C . ASP A 1 90 ? 18.588 2.686 -32.932 1.00 83.88 90 ASP A C 1
ATOM 757 O O . ASP A 1 90 ? 18.825 3.369 -31.933 1.00 83.88 90 ASP A O 1
ATOM 761 N N . LYS A 1 91 ? 18.999 3.073 -34.146 1.00 81.94 91 LYS A N 1
ATOM 762 C CA . LYS A 1 91 ? 19.784 4.295 -34.382 1.00 81.94 91 LYS A CA 1
ATOM 763 C C . LYS A 1 91 ? 19.047 5.558 -33.919 1.00 81.94 91 LYS A C 1
ATOM 765 O O . LYS A 1 91 ? 19.698 6.471 -33.420 1.00 81.94 91 LYS A O 1
ATOM 770 N N . VAL A 1 92 ? 17.720 5.607 -34.065 1.00 80.81 92 VAL A N 1
ATOM 771 C CA . VAL A 1 92 ? 16.904 6.762 -33.662 1.00 80.81 92 VAL A CA 1
ATOM 772 C C . VAL A 1 92 ? 16.927 6.909 -32.144 1.00 80.81 92 VAL A C 1
ATOM 774 O O . VAL A 1 92 ? 17.085 8.020 -31.642 1.00 80.81 92 VAL A O 1
ATOM 777 N N . LEU A 1 93 ? 16.833 5.798 -31.408 1.00 77.00 93 LEU A N 1
ATOM 778 C CA . LEU A 1 93 ? 16.913 5.823 -29.948 1.00 77.00 93 LEU A CA 1
ATOM 779 C C . LEU A 1 93 ? 18.300 6.260 -29.448 1.00 77.00 93 LEU A C 1
ATOM 781 O O . LEU A 1 93 ? 18.365 7.105 -28.557 1.00 77.00 93 LEU A O 1
ATOM 785 N N . ARG A 1 94 ? 19.404 5.795 -30.061 1.00 80.50 94 ARG A N 1
ATOM 786 C CA . ARG A 1 94 ? 20.767 6.244 -29.680 1.00 80.50 94 ARG A CA 1
ATOM 787 C C . ARG A 1 94 ? 20.969 7.736 -29.855 1.00 80.50 94 ARG A C 1
ATOM 789 O O . ARG A 1 94 ? 21.501 8.396 -28.967 1.00 80.50 94 ARG A O 1
ATOM 796 N N . THR A 1 95 ? 20.563 8.263 -31.008 1.00 76.06 95 THR A N 1
ATOM 797 C CA . THR A 1 95 ? 20.688 9.692 -31.299 1.00 76.06 95 THR A CA 1
ATOM 798 C C . THR A 1 95 ? 19.882 10.515 -30.291 1.00 76.06 95 THR A C 1
ATOM 800 O O . THR A 1 95 ? 20.409 11.465 -29.724 1.00 76.06 95 THR A O 1
ATOM 803 N N . ARG A 1 96 ? 18.662 10.083 -29.943 1.00 72.56 96 ARG A N 1
ATOM 804 C CA . ARG A 1 96 ? 17.819 10.765 -28.945 1.00 72.56 96 ARG A CA 1
ATOM 805 C C . ARG A 1 96 ? 18.391 10.733 -27.528 1.00 72.56 96 ARG A C 1
ATOM 807 O O . ARG A 1 96 ? 18.277 11.733 -26.821 1.00 72.56 96 ARG A O 1
ATOM 814 N N . HIS A 1 97 ? 18.997 9.618 -27.116 1.00 74.06 97 HIS A N 1
ATOM 815 C CA . HIS A 1 97 ? 19.670 9.516 -25.818 1.00 74.06 97 HIS A CA 1
ATOM 816 C C . HIS A 1 97 ? 20.793 10.558 -25.705 1.00 74.06 97 HIS A C 1
ATOM 818 O O . HIS A 1 97 ? 20.891 11.262 -24.701 1.00 74.06 97 HIS A O 1
ATOM 824 N N . ALA A 1 98 ? 21.585 10.717 -26.771 1.00 69.81 98 ALA A N 1
ATOM 825 C CA . ALA A 1 98 ? 22.623 11.742 -26.850 1.00 69.81 98 ALA A CA 1
ATOM 826 C C . ALA A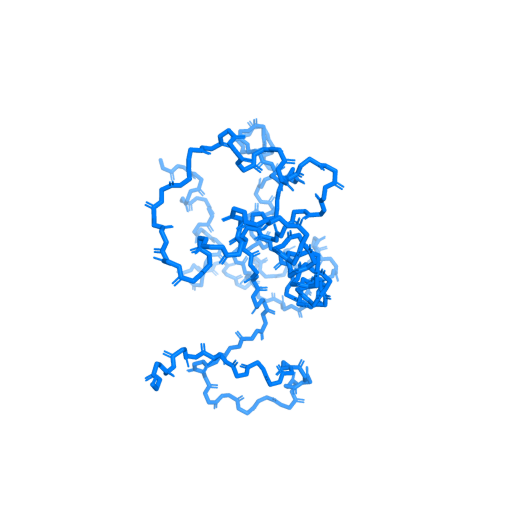 1 98 ? 22.050 13.175 -26.875 1.00 69.81 98 ALA A C 1
ATOM 828 O O . ALA A 1 98 ? 22.648 14.088 -26.312 1.00 69.81 98 ALA A O 1
ATOM 829 N N . GLU A 1 99 ? 20.879 13.373 -27.483 1.00 71.19 99 GLU A N 1
ATOM 830 C CA . GLU A 1 99 ? 20.253 14.689 -27.669 1.00 71.19 99 GLU A CA 1
ATOM 831 C C . GLU A 1 99 ? 19.348 15.149 -26.499 1.00 71.19 99 GLU A C 1
ATOM 833 O O . GLU A 1 99 ? 18.883 16.287 -26.510 1.00 71.19 99 GLU A O 1
ATOM 838 N N . LYS A 1 100 ? 19.086 14.311 -25.475 1.00 59.41 100 LYS A N 1
ATOM 839 C CA . LYS A 1 100 ? 18.154 14.590 -24.346 1.00 59.41 100 LYS A CA 1
ATOM 840 C C . LYS A 1 100 ? 16.816 15.216 -24.795 1.00 59.41 100 LYS A C 1
ATOM 842 O O . LYS A 1 100 ? 16.295 16.141 -24.165 1.00 59.41 100 LYS A O 1
ATOM 847 N N . VAL A 1 101 ? 16.237 14.713 -25.886 1.00 56.41 101 VAL A N 1
ATOM 848 C CA . VAL A 1 101 ? 15.007 15.275 -26.469 1.00 56.41 101 VAL A CA 1
ATOM 849 C C . VAL A 1 101 ? 13.811 15.044 -25.539 1.00 56.41 101 VAL A C 1
ATOM 851 O O . VAL A 1 101 ? 13.463 13.907 -25.219 1.00 56.41 101 VAL A O 1
ATOM 854 N N . LYS A 1 102 ? 13.136 16.124 -25.129 1.00 47.84 102 LYS A N 1
ATOM 855 C CA . LYS A 1 102 ? 11.823 16.058 -24.471 1.00 47.84 102 LYS A CA 1
ATOM 856 C C . LYS A 1 102 ? 10.732 16.072 -25.539 1.00 47.84 102 LYS A C 1
ATOM 858 O O . LYS A 1 102 ? 10.650 17.027 -26.300 1.00 47.84 102 LYS A O 1
ATOM 863 N N . GLY A 1 103 ? 9.876 15.053 -25.555 1.00 51.75 103 GLY A N 1
ATOM 864 C CA . GLY A 1 103 ? 8.702 15.011 -26.433 1.00 51.75 103 GLY A CA 1
ATOM 865 C C . GLY A 1 103 ? 8.680 13.777 -27.321 1.00 51.75 103 GLY A C 1
ATOM 866 O O . GLY A 1 103 ? 8.995 13.840 -28.502 1.00 51.75 103 GLY A O 1
ATOM 867 N N . LEU A 1 104 ? 8.292 12.648 -26.736 1.00 52.38 104 LEU A N 1
ATOM 868 C CA . LEU A 1 104 ? 7.849 11.481 -27.487 1.00 52.38 104 LEU A CA 1
ATOM 869 C C . LEU A 1 104 ? 6.326 11.525 -27.528 1.00 52.38 104 LEU A C 1
ATOM 871 O O . LEU A 1 104 ? 5.676 11.541 -26.480 1.00 52.38 104 LEU A O 1
ATOM 875 N N . GLU A 1 105 ? 5.753 11.519 -28.728 1.00 49.69 105 GLU A N 1
ATOM 876 C CA . GLU A 1 105 ? 4.336 11.218 -28.873 1.00 49.69 105 GLU A CA 1
ATOM 877 C C . GLU A 1 105 ? 4.081 9.809 -28.322 1.00 49.69 105 GLU A C 1
ATOM 879 O O . GLU A 1 105 ? 4.815 8.858 -28.608 1.00 49.69 105 GLU A O 1
ATOM 884 N N . ALA A 1 106 ? 3.025 9.655 -27.521 1.00 47.34 106 ALA A N 1
ATOM 885 C CA . ALA A 1 106 ? 2.707 8.409 -26.819 1.00 47.34 106 ALA A CA 1
ATOM 886 C C . ALA A 1 106 ? 2.584 7.175 -27.744 1.00 47.34 106 ALA A C 1
ATOM 888 O O . ALA A 1 106 ? 2.622 6.038 -27.268 1.00 47.34 106 ALA A O 1
ATOM 889 N N . TRP A 1 107 ? 2.429 7.379 -29.057 1.00 40.66 107 TRP A N 1
ATOM 890 C CA . TRP A 1 107 ? 2.313 6.331 -30.068 1.00 40.66 107 TRP A CA 1
ATOM 891 C C . TRP A 1 107 ? 3.649 5.656 -30.419 1.00 40.66 107 TRP A C 1
ATOM 893 O O . TRP A 1 107 ? 3.693 4.427 -30.488 1.00 40.66 107 TRP A O 1
ATOM 903 N N . GLU A 1 108 ? 4.753 6.401 -30.543 1.00 52.12 108 GLU A N 1
ATOM 904 C CA . GLU A 1 108 ? 6.077 5.809 -30.805 1.00 52.12 108 GLU A CA 1
ATOM 905 C C . GLU A 1 108 ? 6.519 4.921 -29.631 1.00 52.12 108 GLU A C 1
ATOM 907 O O . GLU A 1 108 ? 6.983 3.797 -29.830 1.00 52.12 108 GLU A O 1
ATOM 912 N N . SER A 1 109 ? 6.239 5.349 -28.397 1.00 57.41 109 SER A N 1
ATOM 913 C CA . SER A 1 109 ? 6.477 4.557 -27.183 1.00 57.41 109 SER A CA 1
ATOM 914 C C . SER A 1 109 ? 5.705 3.231 -27.151 1.00 57.41 109 SER A C 1
ATOM 916 O O . SER A 1 109 ? 6.164 2.276 -26.523 1.00 57.41 109 SER A O 1
ATOM 918 N N . LYS A 1 110 ? 4.550 3.112 -27.830 1.00 60.72 110 LYS A N 1
ATOM 919 C CA . LYS A 1 110 ? 3.787 1.847 -27.884 1.00 60.72 110 LYS A CA 1
ATOM 920 C C . LYS A 1 110 ? 4.505 0.774 -28.697 1.00 60.72 110 LYS A C 1
ATOM 922 O O . LYS A 1 110 ? 4.454 -0.390 -28.303 1.00 60.72 110 LYS A O 1
ATOM 927 N N . LYS A 1 111 ? 5.182 1.147 -29.792 1.00 68.81 111 LYS A N 1
ATOM 928 C CA . LYS A 1 111 ? 5.973 0.213 -30.614 1.00 68.81 111 LYS A CA 1
ATOM 929 C C . LYS A 1 111 ? 7.089 -0.416 -29.782 1.00 68.81 111 LYS A C 1
ATOM 931 O O . LYS A 1 111 ? 7.245 -1.632 -29.788 1.00 68.81 111 LYS A O 1
ATOM 936 N N . TYR A 1 112 ? 7.797 0.411 -29.019 1.00 67.44 112 TYR A N 1
ATOM 937 C CA . TYR A 1 112 ? 8.909 -0.019 -28.174 1.00 67.44 112 TYR A CA 1
ATOM 938 C C . TYR A 1 112 ? 8.460 -0.747 -26.894 1.00 67.44 112 TYR A C 1
ATOM 940 O O . TYR A 1 112 ? 9.194 -1.589 -26.390 1.00 67.44 112 TYR A O 1
ATOM 948 N N . ARG A 1 113 ? 7.238 -0.495 -26.396 1.00 66.31 113 ARG A N 1
ATOM 949 C CA . ARG A 1 113 ? 6.656 -1.175 -25.216 1.00 66.31 113 ARG A CA 1
ATOM 950 C C . ARG A 1 113 ? 5.971 -2.513 -25.508 1.00 66.31 113 ARG A C 1
ATOM 952 O O . ARG A 1 113 ? 5.643 -3.230 -24.563 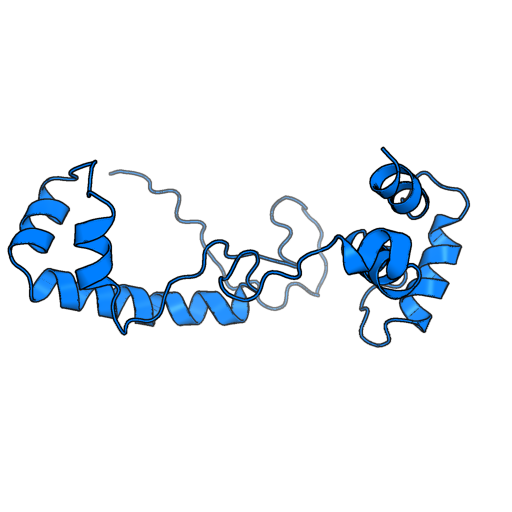1.00 66.31 113 ARG A O 1
ATOM 959 N N . LYS A 1 114 ? 5.660 -2.844 -26.764 1.00 68.62 114 LYS A N 1
ATOM 960 C CA . LYS A 1 114 ? 4.861 -4.039 -27.086 1.00 68.62 114 LYS A CA 1
ATOM 961 C C . LYS A 1 114 ? 5.646 -5.318 -26.760 1.00 68.62 114 LYS A C 1
ATOM 963 O O . LYS A 1 114 ? 6.721 -5.528 -27.304 1.00 68.62 114 LYS A O 1
ATOM 968 N N . GLY A 1 115 ? 5.087 -6.163 -25.889 1.00 67.00 115 GLY A N 1
ATOM 969 C CA . GLY A 1 115 ? 5.684 -7.446 -25.490 1.00 67.00 115 GLY A CA 1
ATOM 970 C C . GLY A 1 115 ? 6.831 -7.349 -24.478 1.00 67.00 115 GLY A C 1
ATOM 971 O O . GLY A 1 115 ? 7.479 -8.357 -24.230 1.00 67.00 115 GLY A O 1
ATOM 972 N N . ARG A 1 116 ? 7.088 -6.166 -23.903 1.00 70.81 116 ARG A N 1
ATOM 973 C CA . ARG A 1 116 ? 8.139 -5.963 -22.897 1.00 70.81 116 ARG A CA 1
ATOM 974 C C . ARG A 1 116 ? 7.552 -5.800 -21.505 1.00 70.81 116 ARG A C 1
ATOM 976 O O . ARG A 1 116 ? 6.460 -5.244 -21.351 1.00 70.81 116 ARG A O 1
ATOM 983 N N . GLU A 1 117 ? 8.311 -6.244 -20.508 1.00 71.62 117 GLU A N 1
ATOM 984 C CA . GLU A 1 117 ? 8.001 -5.991 -19.106 1.00 71.62 117 GLU A CA 1
ATOM 985 C C . GLU A 1 117 ? 7.903 -4.484 -18.863 1.00 71.62 117 GLU A C 1
ATOM 987 O O . GLU A 1 117 ? 8.734 -3.687 -19.313 1.00 71.62 117 GLU A O 1
ATOM 992 N N . ARG A 1 118 ? 6.822 -4.073 -18.201 1.00 74.88 118 ARG A N 1
ATOM 993 C CA . ARG A 1 118 ? 6.623 -2.678 -17.822 1.00 74.88 118 ARG A CA 1
ATOM 994 C C . ARG A 1 118 ? 7.268 -2.471 -16.465 1.00 74.88 118 ARG A C 1
ATOM 996 O O . ARG A 1 118 ? 6.983 -3.212 -15.532 1.00 74.88 118 ARG A O 1
ATOM 1003 N N . GLY A 1 119 ? 8.086 -1.429 -16.368 1.00 80.19 119 GLY A N 1
ATOM 1004 C CA . GLY A 1 119 ? 8.593 -0.979 -15.082 1.00 80.19 119 GLY A CA 1
ATOM 1005 C C . GLY A 1 119 ? 7.466 -0.599 -14.117 1.00 80.19 119 GLY A C 1
ATOM 1006 O O . GLY A 1 119 ? 6.342 -0.312 -14.554 1.00 80.19 119 GLY A O 1
ATOM 1007 N N . PRO A 1 120 ? 7.769 -0.587 -12.811 1.00 87.56 120 PRO A N 1
ATOM 1008 C CA . PRO A 1 120 ? 6.813 -0.185 -11.796 1.00 87.56 120 PRO A CA 1
ATOM 1009 C C . PRO A 1 120 ? 6.436 1.285 -12.009 1.00 87.56 120 PRO A C 1
ATOM 1011 O O . PRO A 1 120 ? 7.270 2.081 -12.447 1.00 87.56 120 PRO A O 1
ATOM 1014 N N . PHE A 1 121 ? 5.196 1.666 -11.698 1.00 87.94 121 PHE A N 1
ATOM 1015 C CA . PHE A 1 121 ? 4.834 3.085 -11.706 1.00 87.94 121 PHE A CA 1
ATOM 1016 C C . PHE A 1 121 ? 5.385 3.778 -10.453 1.00 87.94 121 PHE A C 1
ATOM 1018 O O . PHE A 1 121 ? 6.018 4.824 -10.558 1.00 87.94 121 PHE A O 1
ATOM 1025 N N . VAL A 1 122 ? 5.220 3.147 -9.286 1.00 91.00 122 VAL A N 1
ATOM 1026 C CA . VAL A 1 122 ? 5.845 3.561 -8.023 1.00 91.00 122 VAL A CA 1
ATOM 1027 C C . VAL A 1 122 ? 6.541 2.370 -7.372 1.00 91.00 122 VAL A C 1
ATOM 1029 O O . VAL A 1 122 ? 5.951 1.297 -7.217 1.00 91.00 122 VAL A O 1
ATOM 1032 N N . THR A 1 123 ? 7.777 2.602 -6.932 1.00 91.12 123 THR A N 1
ATOM 1033 C CA . THR A 1 123 ? 8.530 1.701 -6.053 1.00 91.12 123 THR A CA 1
ATOM 1034 C C . THR A 1 123 ? 8.445 2.235 -4.638 1.00 91.12 123 THR A C 1
ATOM 1036 O O . THR A 1 123 ? 8.972 3.307 -4.339 1.00 91.12 123 THR A O 1
ATOM 1039 N N . HIS A 1 124 ? 7.745 1.509 -3.776 1.00 90.38 124 HIS A N 1
ATOM 1040 C CA . HIS A 1 124 ? 7.461 1.939 -2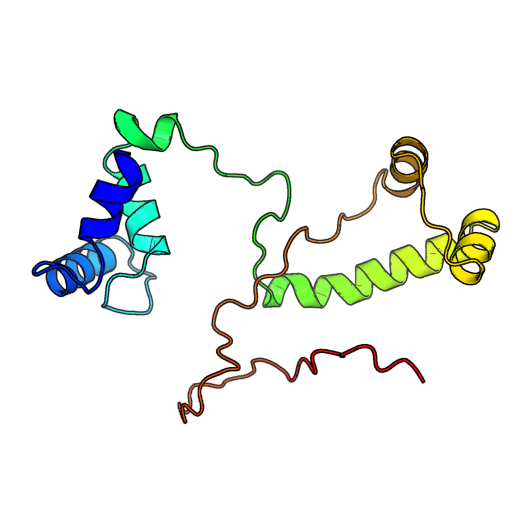.420 1.00 90.38 124 HIS A CA 1
ATOM 1041 C C . HIS A 1 124 ? 8.355 1.191 -1.428 1.00 90.38 124 HIS A C 1
ATOM 1043 O O . HIS A 1 124 ? 8.268 -0.028 -1.264 1.00 90.38 124 HIS A O 1
ATOM 1049 N N . PHE A 1 125 ? 9.213 1.948 -0.747 1.00 90.69 125 PHE A N 1
ATOM 1050 C CA . PHE A 1 125 ? 10.140 1.459 0.275 1.00 90.69 125 PHE A CA 1
ATOM 1051 C C . PHE A 1 125 ? 9.449 1.276 1.632 1.00 90.69 125 PHE A C 1
ATOM 1053 O O . PHE A 1 125 ? 9.853 1.857 2.637 1.00 90.69 125 PHE A O 1
ATOM 1060 N N . THR A 1 126 ? 8.374 0.485 1.659 1.00 86.25 126 THR A N 1
ATOM 1061 C CA . THR A 1 126 ? 7.666 0.136 2.899 1.00 86.25 126 THR A CA 1
ATOM 1062 C C . THR A 1 126 ? 8.639 -0.437 3.924 1.00 86.25 126 THR A C 1
ATOM 1064 O O . THR A 1 126 ? 9.348 -1.400 3.624 1.00 86.25 126 THR A O 1
ATOM 1067 N N . GLY A 1 127 ? 8.636 0.127 5.130 1.00 84.00 127 GLY A N 1
ATOM 1068 C CA . GLY A 1 127 ? 9.495 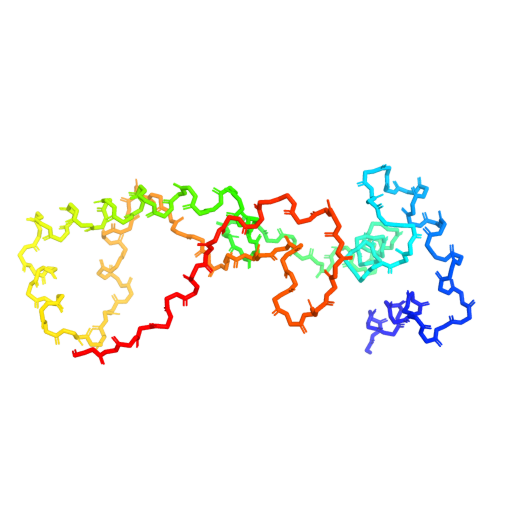-0.306 6.233 1.00 84.00 127 GLY A CA 1
ATOM 1069 C C . GLY A 1 127 ? 10.860 0.385 6.301 1.00 84.00 127 GLY A C 1
ATOM 1070 O O . GLY A 1 127 ? 11.515 0.271 7.329 1.00 84.00 127 GLY A O 1
ATOM 1071 N N . CYS A 1 128 ? 11.284 1.146 5.285 1.00 82.50 128 CYS A N 1
ATOM 1072 C CA . CYS A 1 128 ? 12.496 1.960 5.403 1.00 82.50 128 CYS A CA 1
ATOM 1073 C C . CYS A 1 128 ? 12.137 3.346 5.978 1.00 82.50 128 CYS A C 1
ATOM 1075 O O . CYS A 1 128 ? 11.326 4.076 5.405 1.00 82.50 128 CYS A O 1
ATOM 1077 N N . GLN A 1 129 ? 12.749 3.716 7.108 1.00 81.12 129 GLN A N 1
ATOM 1078 C CA . GLN A 1 129 ? 12.533 4.989 7.813 1.00 81.12 129 GLN A CA 1
ATOM 1079 C C . GLN A 1 129 ? 13.827 5.830 7.818 1.00 81.12 129 GLN A C 1
ATOM 1081 O O . GLN A 1 129 ? 14.561 5.832 8.800 1.00 81.12 129 GLN A O 1
ATOM 1086 N N . PRO A 1 130 ? 14.152 6.546 6.724 1.00 68.38 130 PRO A N 1
ATOM 1087 C CA . PRO A 1 130 ? 15.439 7.237 6.577 1.00 68.38 130 PRO A CA 1
ATOM 1088 C C . PRO A 1 130 ? 15.580 8.523 7.410 1.00 68.38 130 PRO A C 1
ATOM 1090 O O . PRO A 1 130 ? 16.649 9.124 7.411 1.00 68.38 130 PRO A O 1
ATOM 1093 N N . LEU A 1 131 ? 14.510 8.978 8.070 1.00 64.94 131 LEU A N 1
ATOM 1094 C CA . LEU A 1 131 ? 14.454 10.256 8.794 1.00 64.94 131 LEU A CA 1
ATOM 1095 C C . LEU A 1 131 ? 14.481 10.102 10.323 1.00 64.94 131 LEU A C 1
ATOM 1097 O O . LEU A 1 131 ? 14.331 11.097 11.028 1.00 64.94 131 LEU A O 1
ATOM 1101 N N . GLU A 1 132 ? 14.673 8.889 10.842 1.00 55.91 132 GLU A N 1
ATOM 1102 C CA . GLU A 1 132 ? 14.651 8.624 12.280 1.00 55.91 132 GLU A CA 1
ATOM 1103 C C . GLU A 1 132 ? 15.985 8.008 12.737 1.00 55.91 132 GLU A C 1
ATOM 1105 O O . GLU A 1 132 ? 16.358 6.924 12.294 1.00 55.91 132 GLU A O 1
ATOM 1110 N N . ASP A 1 133 ? 16.688 8.674 13.665 1.00 48.94 133 ASP A N 1
ATOM 1111 C CA . ASP A 1 133 ? 17.818 8.126 14.443 1.00 48.94 133 ASP A CA 1
ATOM 1112 C C . ASP A 1 133 ? 17.328 7.051 15.441 1.00 48.94 133 ASP A C 1
ATOM 1114 O O . ASP A 1 133 ? 17.619 7.079 16.640 1.00 48.94 133 ASP A O 1
ATOM 1118 N N . ILE A 1 134 ? 16.522 6.095 14.981 1.00 52.00 134 ILE A N 1
ATOM 1119 C CA . ILE A 1 134 ? 16.031 5.002 15.814 1.00 52.00 134 ILE A CA 1
ATOM 1120 C C . ILE A 1 134 ? 17.003 3.834 15.682 1.00 52.00 134 ILE A C 1
ATOM 1122 O O . ILE A 1 134 ? 16.987 3.075 14.715 1.00 52.00 134 ILE A O 1
ATOM 1126 N N . LYS A 1 135 ? 17.836 3.662 16.716 1.00 43.97 135 LYS A N 1
ATOM 1127 C CA . LYS A 1 135 ? 18.519 2.396 17.003 1.00 43.97 135 LYS A CA 1
ATOM 1128 C C . LYS A 1 135 ? 17.465 1.332 17.307 1.00 43.97 135 LYS A C 1
ATOM 1130 O O . LYS A 1 135 ? 17.104 1.118 18.460 1.00 43.97 135 LYS A O 1
ATOM 1135 N N . THR A 1 136 ? 16.954 0.681 16.275 1.00 41.75 136 THR A N 1
ATOM 1136 C CA . THR A 1 136 ? 16.304 -0.619 16.421 1.00 41.75 136 THR A CA 1
ATOM 1137 C C . THR A 1 136 ? 17.194 -1.649 15.749 1.00 41.75 136 THR A C 1
ATOM 1139 O O . THR A 1 136 ? 17.511 -1.536 14.569 1.00 41.75 136 THR A O 1
ATOM 1142 N N . ASP A 1 137 ? 17.586 -2.674 16.506 1.00 37.97 137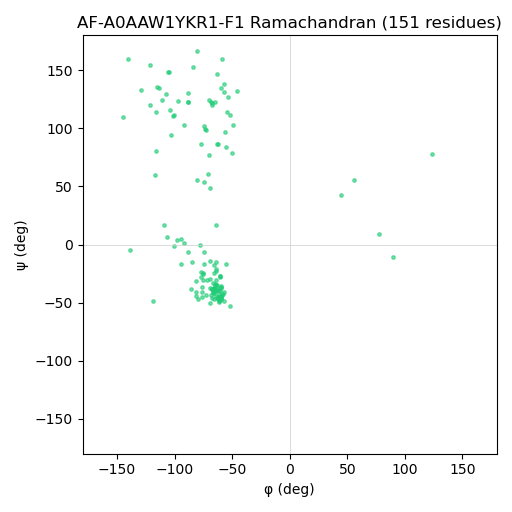 ASP A N 1
ATOM 1143 C CA . ASP A 1 137 ? 18.370 -3.838 16.057 1.00 37.97 137 ASP A CA 1
ATOM 1144 C C . ASP A 1 137 ? 17.632 -4.712 15.008 1.00 37.97 137 ASP A C 1
ATOM 1146 O O . ASP A 1 137 ? 18.007 -5.853 14.755 1.00 37.97 137 ASP A O 1
ATOM 1150 N N . LEU A 1 138 ? 16.574 -4.185 14.381 1.00 41.34 138 LEU A N 1
ATOM 1151 C CA . LEU A 1 138 ? 15.789 -4.805 13.309 1.00 41.34 138 LEU A CA 1
ATOM 1152 C C . LEU A 1 138 ? 16.016 -4.130 11.951 1.00 41.34 138 LEU A C 1
ATOM 1154 O O . LEU A 1 138 ? 15.265 -4.358 11.005 1.00 41.34 138 LEU A O 1
ATOM 1158 N N . MET A 1 139 ? 17.087 -3.348 11.822 1.00 40.91 139 MET A N 1
ATOM 1159 C CA . MET A 1 139 ? 17.604 -2.893 10.535 1.00 40.91 139 MET A CA 1
ATOM 1160 C C . MET A 1 139 ? 18.317 -4.058 9.816 1.00 40.91 139 MET A C 1
ATOM 1162 O O . MET A 1 139 ? 19.486 -3.966 9.456 1.00 40.91 139 MET A O 1
ATOM 1166 N N . GLN A 1 140 ? 17.629 -5.193 9.646 1.00 40.59 140 GLN A N 1
ATOM 1167 C CA . GLN A 1 140 ? 18.059 -6.232 8.717 1.00 40.59 140 GLN A CA 1
ATOM 1168 C C . GLN A 1 140 ? 17.778 -5.718 7.306 1.00 40.59 140 GLN A C 1
ATOM 1170 O O . GLN A 1 140 ? 16.651 -5.732 6.822 1.00 40.59 140 GLN A O 1
ATOM 1175 N N . ASP A 1 141 ? 18.841 -5.209 6.690 1.00 43.25 141 ASP A N 1
ATOM 1176 C CA . ASP A 1 141 ? 19.002 -5.084 5.249 1.00 43.25 141 ASP A CA 1
ATOM 1177 C C . ASP A 1 141 ? 17.901 -4.300 4.509 1.00 43.25 141 ASP A C 1
ATOM 1179 O O . ASP A 1 141 ? 17.400 -4.738 3.473 1.00 43.25 141 ASP A O 1
ATOM 1183 N N . CYS A 1 142 ? 17.634 -3.044 4.904 1.00 42.09 142 CYS A N 1
ATOM 1184 C CA . CYS A 1 142 ? 17.349 -2.038 3.865 1.00 42.09 142 CYS A CA 1
ATOM 1185 C C . CYS A 1 142 ? 18.699 -1.822 3.156 1.00 42.09 142 CYS A C 1
ATOM 1187 O O . CYS A 1 142 ? 19.459 -0.915 3.498 1.00 42.09 142 CYS A O 1
ATOM 1189 N N . GLY A 1 143 ? 19.062 -2.781 2.288 1.00 42.72 143 GLY A N 1
ATOM 1190 C CA . GLY A 1 143 ? 20.337 -2.831 1.587 1.00 42.72 143 GLY A CA 1
ATOM 1191 C C . GLY A 1 143 ? 20.628 -1.452 1.036 1.00 42.72 143 GLY A C 1
ATOM 1192 O O . GLY A 1 143 ? 19.720 -0.826 0.503 1.00 42.72 143 GLY A O 1
ATOM 1193 N N . THR A 1 144 ? 21.845 -0.966 1.262 1.00 41.56 144 THR A N 1
ATOM 1194 C CA . THR A 1 144 ? 22.293 0.413 1.065 1.00 41.56 144 THR A CA 1
ATOM 1195 C C . THR A 1 144 ? 21.922 0.959 -0.314 1.00 41.56 144 THR A C 1
ATOM 1197 O O . THR A 1 144 ? 22.757 1.057 -1.213 1.00 41.56 144 THR A O 1
ATOM 1200 N N . ILE A 1 145 ? 20.668 1.364 -0.497 1.00 39.50 145 ILE A N 1
ATOM 1201 C CA . ILE A 1 145 ? 20.233 2.170 -1.618 1.00 39.50 145 ILE A CA 1
ATOM 1202 C C . ILE A 1 145 ? 20.726 3.548 -1.238 1.00 39.50 145 ILE A C 1
ATOM 1204 O O . ILE A 1 145 ? 20.041 4.347 -0.601 1.00 39.50 145 ILE A O 1
ATOM 1208 N N . LYS A 1 146 ? 21.985 3.806 -1.607 1.00 34.22 146 LYS A N 1
ATOM 1209 C CA . LYS A 1 146 ? 22.407 5.159 -1.922 1.00 34.22 146 LYS A CA 1
ATOM 1210 C C . LYS A 1 146 ? 21.344 5.667 -2.879 1.00 34.22 146 LYS A C 1
ATOM 1212 O O . LYS A 1 146 ? 21.307 5.267 -4.039 1.00 34.22 146 LYS A O 1
ATOM 1217 N N . VAL A 1 147 ? 20.442 6.496 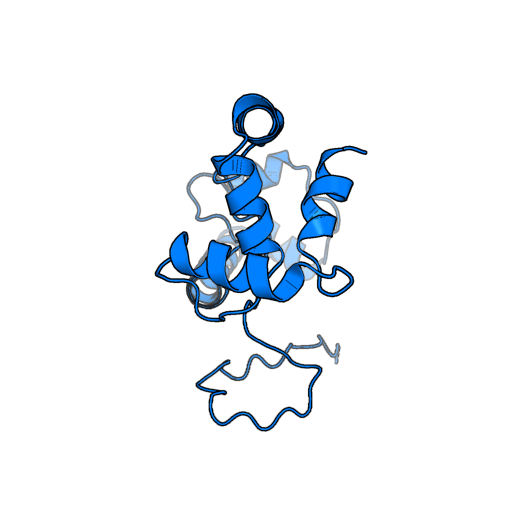-2.367 1.00 32.94 147 VAL A N 1
ATOM 1218 C CA . VAL A 1 147 ? 19.638 7.376 -3.195 1.00 32.94 147 VAL A CA 1
ATOM 1219 C C . VAL A 1 147 ? 20.678 8.176 -3.961 1.00 32.94 147 VAL A C 1
ATOM 1221 O O . VAL A 1 147 ? 21.306 9.080 -3.410 1.00 32.94 147 VAL A O 1
ATOM 1224 N N . CYS A 1 148 ? 20.968 7.740 -5.186 1.00 26.86 148 CYS A N 1
ATOM 1225 C CA . CYS A 1 148 ? 21.806 8.459 -6.117 1.00 26.86 148 CYS A CA 1
ATOM 1226 C C . CYS A 1 148 ? 21.069 9.761 -6.402 1.00 26.86 148 CYS A C 1
ATOM 1228 O O . CYS A 1 148 ? 20.298 9.867 -7.353 1.00 26.86 148 CYS A O 1
ATOM 1230 N N . TYR A 1 149 ? 21.294 10.764 -5.556 1.00 27.86 149 TYR A N 1
ATOM 1231 C CA . TYR A 1 149 ? 21.261 12.131 -6.019 1.00 27.86 149 TYR A CA 1
ATOM 1232 C C . TYR A 1 149 ? 22.203 12.152 -7.215 1.00 27.86 149 TYR A C 1
ATOM 1234 O O . TYR A 1 149 ? 23.402 11.912 -7.078 1.00 27.86 149 TYR A O 1
ATOM 1242 N N . LEU A 1 150 ? 21.628 12.343 -8.399 1.00 28.45 150 LEU A N 1
ATOM 1243 C CA . LEU A 1 150 ? 22.347 12.706 -9.606 1.00 28.45 150 LEU A CA 1
ATOM 1244 C C . LEU A 1 150 ? 23.130 13.991 -9.298 1.00 28.45 150 LEU A C 1
ATOM 1246 O O . LEU A 1 150 ? 22.650 15.089 -9.577 1.00 28.45 150 LEU A O 1
ATOM 1250 N N . SER A 1 151 ? 24.323 13.884 -8.704 1.00 28.12 151 SER A N 1
ATOM 1251 C CA . SER A 1 151 ? 25.292 14.965 -8.794 1.00 28.12 151 SER A CA 1
ATOM 1252 C C . SER A 1 151 ? 25.805 14.917 -10.220 1.00 28.12 151 SER A C 1
ATOM 1254 O O . SER A 1 151 ? 26.629 14.080 -10.592 1.00 28.12 151 SER A O 1
ATOM 1256 N N . SER A 1 152 ? 25.224 15.788 -11.033 1.00 31.16 152 SER A N 1
ATOM 1257 C CA . SER A 1 152 ? 25.795 16.160 -12.315 1.00 31.16 152 SER A CA 1
ATOM 1258 C C . SER A 1 152 ? 27.219 16.637 -12.029 1.00 31.16 152 SER A C 1
ATOM 1260 O O . SER A 1 152 ? 27.400 17.602 -11.287 1.00 31.16 152 SER A O 1
ATOM 1262 N N . SER A 1 153 ? 28.195 15.883 -12.529 1.00 34.75 153 SER A N 1
ATOM 1263 C CA . SER A 1 153 ? 29.571 16.350 -12.716 1.00 34.75 153 SER A CA 1
ATOM 1264 C C . SER A 1 153 ? 29.715 16.838 -14.148 1.00 34.75 153 SER A C 1
ATOM 1266 O O . SER A 1 153 ? 28.972 16.314 -15.013 1.00 34.75 153 SER A O 1
#

Radius of gyration: 21.78 Å; Cα contacts (8 Å, |Δi|>4): 94; chains: 1; bounding box: 52×29×57 Å

Nearest PDB structures (foldseek):
  6bsu-assembly1_B  TM=9.195E-01  e=1.079E-04  Arabidopsis thaliana
  4c2g-assembly1_A-2  TM=4.894E-01  e=6.136E+00  Bacillus subtilis subsp. subtilis str. 168

Mean predicted aligned error: 11.29 Å

Sequence (153 aa):
MDLIEEWALMGPQTQNFEKWGKTLTSVFKDKPFPLPDYQSALIYLLFTDKKRWGDKTYPESEYYLNSYWEATVKMYDNLTGSYTEMEMNDKVLRTRHAEKVKGLEAWESKKYRKGRERGPFVTHFTGCQPLEDIKTDLMQDCGTIKVCYLSSS

Secondary structure (DSSP, 8-state):
-HHHHHHHTTSTTSTTHHHHHHHHHHH-TT-S-SS--HHHHHHHHHHHTTTTTGGG-----SS-SSEEHHHHHHHHHHHHHHHHHHHHH-HHHHHHHHHT-----HHHHHHHHTTSPPPPS-EE-TT--TT-----TT---------------

Solvent-accessible surface area (backbone atoms only — not comparable to full-atom values): 9774 Å² total; per-residue (Å²): 117,68,66,61,58,64,56,53,56,51,31,85,93,33,96,49,19,68,60,42,5,55,50,50,40,70,73,38,81,83,55,91,58,64,60,58,46,74,67,61,52,48,54,48,48,34,65,76,40,30,85,81,42,31,80,77,54,80,87,81,74,93,55,36,75,77,28,62,32,81,74,46,60,69,45,48,61,58,50,51,50,58,50,51,53,49,32,76,74,30,72,68,50,43,53,41,66,78,61,68,70,84,83,76,62,75,66,65,55,47,68,74,47,63,96,52,90,75,76,68,76,30,78,37,62,80,92,67,66,94,88,57,98,68,92,53,100,75,74,76,70,79,63,86,72,71,77,74,72,80,73,83,126

InterPro domains:
  IPR008630 Glycosyltransferase 34 [PF05637] (24-133)
  IPR008630 Glycosyltransferase 34 [PTHR31311] (1-142)